Protein AF-A0A7C1S8V1-F1 (afdb_monomer_lite)

pLDDT: mean 83.54, std 17.79, range [35.41, 98.25]

Radius of gyration: 14.95 Å; chains: 1; bounding box: 35×34×37 Å

Sequence (117 aa):
MSIETVVFVGDELSRYRFPDGHPVNSIDRQAVFWAEGLSHLRRHTPKFRILQCGADGLAGDPMADLSYTPAVHARVARELRALADEMCEGRLMAFGGGGYNPGNVAAAWTNTLMALI

Structure (mmCIF, N/CA/C/O backbone):
data_AF-A0A7C1S8V1-F1
#
_entry.id   AF-A0A7C1S8V1-F1
#
loop_
_atom_site.group_PDB
_atom_site.id
_atom_site.type_symbol
_atom_site.label_atom_id
_atom_site.label_alt_id
_atom_site.label_comp_id
_atom_site.label_asym_id
_atom_site.label_entity_id
_atom_site.label_seq_id
_atom_site.pdbx_PDB_ins_code
_atom_site.Cartn_x
_atom_site.Cartn_y
_atom_site.Cartn_z
_atom_site.occupancy
_atom_site.B_iso_or_equiv
_atom_site.auth_seq_id
_atom_site.auth_comp_id
_atom_site.auth_asym_id
_atom_site.auth_atom_id
_atom_site.pdbx_PDB_model_num
ATOM 1 N N . MET A 1 1 ? -26.436 2.098 18.302 1.00 44.94 1 MET A N 1
ATOM 2 C CA . MET A 1 1 ? -25.146 2.432 17.666 1.00 44.94 1 MET A CA 1
ATOM 3 C C . MET A 1 1 ? -25.259 1.994 16.214 1.00 44.94 1 MET A C 1
ATOM 5 O O . MET A 1 1 ? -25.303 0.796 15.971 1.00 44.94 1 MET A O 1
ATOM 9 N N . SER A 1 2 ? -25.487 2.916 15.277 1.00 39.84 2 SER A N 1
ATOM 10 C CA . SER A 1 2 ? -25.595 2.574 13.853 1.00 39.84 2 SER A CA 1
ATOM 11 C C . SER A 1 2 ? -24.195 2.320 13.307 1.0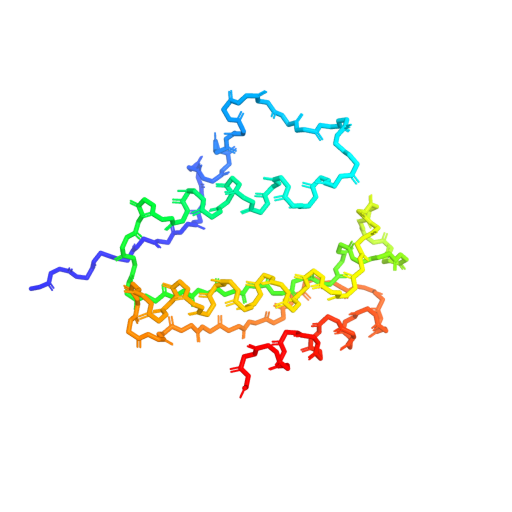0 39.84 2 SER A C 1
ATOM 13 O O . SER A 1 2 ? -23.321 3.178 13.419 1.00 39.84 2 SER A O 1
ATOM 15 N N . ILE A 1 3 ? -23.959 1.128 12.764 1.00 41.34 3 ILE A N 1
ATOM 16 C CA . ILE A 1 3 ? -22.737 0.841 12.017 1.00 41.34 3 ILE A CA 1
ATOM 17 C C . ILE A 1 3 ? -22.940 1.450 10.634 1.00 41.34 3 ILE A C 1
ATOM 19 O O . ILE A 1 3 ? -23.680 0.911 9.818 1.00 41.34 3 ILE A O 1
ATOM 23 N N . GLU A 1 4 ? -22.328 2.604 10.395 1.00 40.31 4 GLU A N 1
ATOM 24 C CA . GLU A 1 4 ? -22.228 3.161 9.053 1.00 40.31 4 GLU A CA 1
ATOM 25 C C . GLU A 1 4 ? -21.098 2.420 8.333 1.00 40.31 4 GLU A C 1
ATOM 27 O O . GLU A 1 4 ? -19.908 2.650 8.562 1.00 40.31 4 GLU A O 1
ATOM 32 N N . THR A 1 5 ? -21.470 1.433 7.524 1.00 41.34 5 THR A N 1
ATOM 33 C CA . THR A 1 5 ? -20.541 0.791 6.599 1.00 41.34 5 THR A CA 1
ATOM 34 C C . THR A 1 5 ? -20.454 1.661 5.352 1.00 41.34 5 THR A C 1
ATOM 36 O O . THR A 1 5 ? -21.321 1.596 4.487 1.00 41.34 5 THR A O 1
ATOM 39 N N . VAL A 1 6 ? -19.401 2.472 5.247 1.00 46.97 6 VAL A N 1
ATOM 40 C CA . VAL A 1 6 ? -19.077 3.171 3.998 1.00 46.97 6 VAL A CA 1
ATOM 41 C C . VAL A 1 6 ? -18.277 2.211 3.126 1.00 46.97 6 VAL A C 1
ATOM 43 O O . VAL A 1 6 ? -17.082 1.997 3.331 1.00 46.97 6 VAL A O 1
ATOM 46 N N . VAL A 1 7 ? -18.969 1.573 2.187 1.00 42.88 7 VAL A N 1
ATOM 47 C CA . VAL A 1 7 ? -18.355 0.787 1.118 1.00 42.88 7 VAL A CA 1
ATOM 48 C C . VAL A 1 7 ? -18.106 1.730 -0.053 1.00 42.88 7 VAL A C 1
ATOM 50 O O . VAL A 1 7 ? -19.050 2.168 -0.704 1.00 42.88 7 VAL A O 1
ATOM 53 N N . PHE A 1 8 ? -16.843 2.029 -0.353 1.00 49.69 8 PHE A N 1
ATOM 54 C CA . PHE A 1 8 ? -16.492 2.721 -1.591 1.00 49.69 8 PHE A CA 1
ATOM 55 C C . PHE A 1 8 ? -16.513 1.733 -2.761 1.00 49.69 8 PHE A C 1
ATOM 57 O O . PHE A 1 8 ? -15.482 1.208 -3.173 1.00 49.69 8 PHE A O 1
ATOM 64 N N . VAL A 1 9 ? -17.707 1.444 -3.273 1.00 44.56 9 VAL A N 1
ATOM 65 C CA . VAL A 1 9 ? -17.910 0.691 -4.515 1.00 44.56 9 VAL A CA 1
ATOM 66 C C . VAL A 1 9 ? -19.060 1.363 -5.264 1.00 44.56 9 VAL A C 1
ATOM 68 O O . VAL A 1 9 ? -20.211 1.255 -4.853 1.00 44.56 9 VAL A O 1
ATOM 71 N N . GLY A 1 10 ? -18.750 2.098 -6.337 1.00 35.41 10 GLY A N 1
ATOM 72 C CA . GLY A 1 10 ? -19.748 2.809 -7.147 1.00 35.41 10 GLY A CA 1
ATOM 73 C C . GLY A 1 10 ? -19.476 4.305 -7.344 1.00 35.41 10 GLY A C 1
ATOM 74 O O . GLY A 1 10 ? -18.390 4.800 -7.045 1.00 35.41 10 GLY A O 1
ATOM 75 N N . ASP A 1 11 ? -20.483 4.995 -7.888 1.00 42.88 11 ASP A N 1
ATOM 76 C CA . ASP A 1 11 ? -20.446 6.290 -8.592 1.00 42.88 11 ASP A CA 1
ATOM 77 C C . ASP A 1 11 ? -19.663 7.439 -7.918 1.00 42.88 11 ASP A C 1
ATOM 79 O O . ASP A 1 11 ? -19.172 8.332 -8.600 1.00 42.88 11 ASP A O 1
ATOM 83 N N . GLU A 1 12 ? -19.502 7.444 -6.595 1.00 51.12 12 GLU A N 1
ATOM 84 C CA . GLU A 1 12 ? -18.687 8.457 -5.909 1.00 51.12 12 GLU A CA 1
ATOM 85 C C . GLU A 1 12 ? -17.189 8.300 -6.182 1.00 51.12 12 GLU A C 1
ATOM 87 O O . GLU A 1 12 ? -16.507 9.301 -6.392 1.00 51.12 12 GLU A O 1
ATOM 92 N N . LEU A 1 13 ? -16.673 7.067 -6.253 1.00 51.03 13 LEU A N 1
ATOM 93 C CA . LEU A 1 13 ? -15.262 6.834 -6.572 1.00 51.03 13 LEU A CA 1
ATOM 94 C C . LEU A 1 13 ? -14.993 7.003 -8.076 1.00 51.03 13 LEU A C 1
ATOM 96 O O . LEU A 1 13 ? -13.904 7.420 -8.456 1.00 51.03 13 LEU A O 1
ATOM 100 N N . SER A 1 14 ? -15.993 6.742 -8.932 1.00 50.19 14 SER A N 1
ATOM 101 C CA . SER A 1 14 ? -15.900 7.030 -10.375 1.00 50.19 14 SER A CA 1
ATOM 102 C C . SER A 1 14 ? -15.948 8.535 -10.672 1.00 50.19 14 SER A C 1
ATOM 104 O O . SER A 1 14 ? -15.372 8.997 -11.660 1.00 50.19 14 SER A O 1
ATOM 106 N N . ARG A 1 15 ? -16.624 9.314 -9.815 1.00 54.25 15 ARG A N 1
ATOM 107 C CA . ARG A 1 15 ? -16.696 10.781 -9.880 1.00 54.25 15 ARG A CA 1
ATOM 108 C C . ARG A 1 15 ? -15.594 11.476 -9.098 1.00 54.25 15 ARG A C 1
ATOM 110 O O . ARG A 1 15 ? -15.410 12.675 -9.313 1.00 54.25 15 ARG A O 1
ATOM 117 N N . TYR A 1 16 ? -14.882 10.768 -8.218 1.00 57.53 16 TYR A N 1
ATOM 118 C CA . TYR A 1 16 ? -13.711 11.308 -7.547 1.00 57.53 16 TYR A CA 1
ATOM 119 C C . TYR A 1 16 ? -12.677 11.677 -8.608 1.00 57.53 16 TYR A C 1
ATOM 121 O O . TYR A 1 16 ? -12.045 10.839 -9.248 1.00 57.53 16 TYR A O 1
ATOM 129 N N . ARG A 1 17 ? -12.577 12.980 -8.837 1.00 56.41 17 ARG A N 1
ATOM 130 C CA . ARG A 1 17 ? -11.627 13.604 -9.742 1.00 56.41 17 ARG A CA 1
ATOM 131 C C . ARG A 1 17 ? -10.597 14.307 -8.887 1.00 56.41 17 ARG A C 1
ATOM 133 O O . ARG A 1 17 ? -10.934 14.854 -7.840 1.00 56.41 17 ARG A O 1
ATOM 140 N N . PHE A 1 18 ? -9.368 14.348 -9.382 1.00 62.53 18 PHE A N 1
ATOM 141 C CA . PHE A 1 18 ? -8.384 15.301 -8.893 1.00 62.53 18 PHE A CA 1
ATOM 142 C C . PHE A 1 18 ? -8.997 16.700 -9.020 1.00 62.53 18 PHE A C 1
ATOM 144 O O . PHE A 1 18 ? -9.311 17.084 -10.152 1.00 62.53 18 PHE A O 1
ATOM 151 N N . PRO A 1 19 ? -9.215 17.435 -7.913 1.00 65.00 19 PRO A N 1
ATOM 152 C CA . PRO A 1 19 ? -9.867 18.745 -7.953 1.00 65.00 19 PRO A CA 1
ATOM 153 C C . PRO A 1 19 ? -9.172 19.700 -8.931 1.00 65.00 19 PRO A C 1
ATOM 155 O O . PRO A 1 19 ? -9.836 20.412 -9.679 1.00 65.00 19 PRO A O 1
ATOM 158 N N . ASP A 1 20 ? -7.841 19.605 -8.994 1.00 68.00 20 ASP A N 1
ATOM 159 C CA . ASP A 1 20 ? -6.966 20.405 -9.856 1.00 68.00 20 ASP A CA 1
ATOM 160 C C . ASP A 1 20 ? -6.574 19.692 -11.171 1.00 68.00 20 ASP A C 1
ATOM 162 O O . ASP A 1 20 ? -5.685 20.138 -11.897 1.00 68.00 20 ASP A O 1
ATOM 166 N N . GLY A 1 21 ? -7.235 18.578 -11.506 1.00 64.12 21 GLY A N 1
ATOM 167 C CA . GLY A 1 21 ? -6.915 17.745 -12.668 1.00 64.12 21 GLY A CA 1
ATOM 168 C C . GLY A 1 21 ? -5.769 16.754 -12.429 1.00 64.12 21 GLY A C 1
ATOM 169 O O . GLY A 1 21 ? -5.044 16.808 -11.437 1.00 64.12 21 GLY A O 1
ATOM 170 N N . HIS A 1 22 ? -5.624 15.777 -13.331 1.00 63.34 22 HIS A N 1
ATOM 171 C CA . HIS A 1 22 ? -4.594 14.752 -13.169 1.00 63.34 22 HIS A CA 1
ATOM 172 C C . HIS A 1 22 ? -3.189 15.349 -13.328 1.00 63.34 22 HIS A C 1
ATOM 174 O O . HIS A 1 22 ? -2.926 16.032 -14.323 1.00 63.34 22 HIS A O 1
ATOM 180 N N . PRO A 1 23 ? -2.245 15.013 -12.433 1.00 67.44 23 PRO A N 1
ATOM 181 C CA . PRO A 1 23 ? -0.854 15.446 -12.516 1.00 67.44 23 PRO A CA 1
ATOM 182 C C . PRO A 1 23 ? -0.101 14.648 -13.597 1.00 67.44 23 PRO A C 1
ATOM 184 O O . PRO A 1 23 ? 0.868 13.942 -13.318 1.00 67.44 23 PRO A O 1
ATOM 187 N N . VAL A 1 24 ? -0.548 14.736 -14.853 1.00 64.62 24 VAL A N 1
ATOM 188 C CA . VAL A 1 24 ? 0.001 13.971 -15.986 1.00 64.62 24 VAL A CA 1
ATOM 189 C C . VAL A 1 24 ? 1.466 14.314 -16.266 1.00 64.62 24 VAL A C 1
ATOM 191 O O . VAL A 1 24 ? 2.192 13.478 -16.788 1.00 64.62 24 VAL A O 1
ATOM 194 N N . ASN A 1 25 ? 1.942 15.482 -15.833 1.00 62.75 25 ASN A N 1
ATOM 195 C CA . ASN A 1 25 ? 3.328 15.926 -16.017 1.00 62.75 25 ASN A CA 1
ATOM 196 C C . ASN A 1 25 ? 4.183 15.826 -14.737 1.00 62.75 25 ASN A C 1
ATOM 198 O O . ASN A 1 25 ? 5.286 16.363 -14.700 1.00 62.75 25 ASN A O 1
ATOM 202 N N . SER A 1 26 ? 3.690 15.168 -13.678 1.00 60.88 26 SER A N 1
ATOM 203 C CA . SER A 1 26 ? 4.483 14.927 -12.464 1.00 60.88 26 SER A CA 1
ATOM 204 C C . SER A 1 26 ? 5.551 13.857 -12.707 1.00 60.88 26 SER A C 1
ATOM 206 O O . SER A 1 26 ? 5.250 12.804 -13.269 1.00 60.88 26 SER A O 1
ATOM 208 N N . ILE A 1 27 ? 6.775 14.106 -12.226 1.00 67.81 27 ILE A N 1
ATOM 209 C CA . ILE A 1 27 ? 7.868 13.116 -12.186 1.00 67.81 27 ILE A CA 1
ATOM 210 C C . ILE A 1 27 ? 7.509 11.949 -11.248 1.00 67.81 27 ILE A C 1
ATOM 212 O O . ILE A 1 27 ? 7.927 10.820 -11.484 1.00 67.81 27 ILE A O 1
ATOM 216 N N . ASP A 1 28 ? 6.685 12.201 -10.227 1.00 78.88 28 ASP A N 1
ATOM 217 C CA . ASP A 1 28 ? 6.205 11.192 -9.283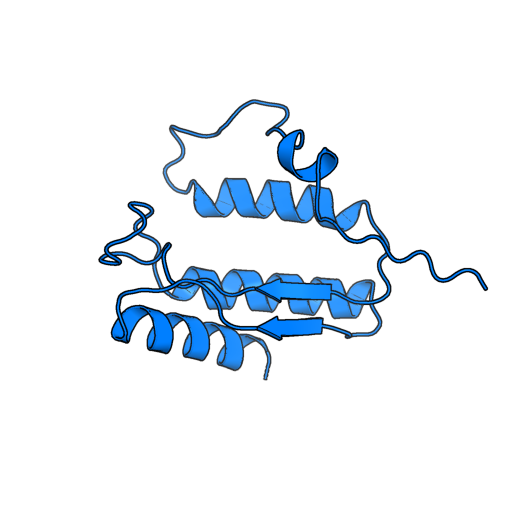 1.00 78.88 28 ASP A CA 1
ATOM 218 C C . ASP A 1 28 ? 4.672 11.202 -9.237 1.00 78.88 28 ASP A C 1
ATOM 220 O O . ASP A 1 28 ? 4.031 11.724 -8.318 1.00 78.88 28 ASP A O 1
ATOM 224 N N . ARG A 1 29 ? 4.059 10.680 -10.306 1.00 80.19 29 ARG A N 1
ATOM 225 C CA . ARG A 1 29 ? 2.596 10.575 -10.416 1.00 80.19 29 ARG A CA 1
ATOM 226 C C . ARG A 1 29 ? 2.019 9.805 -9.231 1.00 80.19 29 ARG A C 1
ATOM 228 O O . ARG A 1 29 ? 1.022 10.231 -8.660 1.00 80.19 29 ARG A O 1
ATOM 235 N N . GLN A 1 30 ? 2.663 8.711 -8.833 1.00 86.19 30 GLN A N 1
ATOM 236 C CA . GLN A 1 30 ? 2.177 7.861 -7.753 1.00 86.19 30 GLN A CA 1
ATOM 237 C C . GLN A 1 30 ? 2.080 8.624 -6.431 1.00 86.19 30 GLN A C 1
ATOM 239 O O . GLN A 1 30 ? 1.037 8.561 -5.783 1.00 86.19 30 GLN A O 1
ATOM 244 N N . ALA A 1 31 ? 3.116 9.379 -6.052 1.00 85.50 31 ALA A N 1
ATOM 245 C CA . ALA A 1 31 ? 3.102 10.128 -4.803 1.00 85.50 31 ALA A CA 1
ATOM 246 C C . ALA A 1 31 ? 1.997 11.185 -4.770 1.00 85.50 31 ALA A C 1
ATOM 248 O O . ALA A 1 31 ? 1.361 11.358 -3.731 1.00 85.50 31 ALA A O 1
ATOM 249 N N . VAL A 1 32 ? 1.743 11.867 -5.893 1.00 84.94 32 VAL A N 1
ATOM 250 C CA . VAL A 1 32 ? 0.663 12.862 -5.976 1.00 84.94 32 VAL A CA 1
ATOM 251 C C . VAL A 1 32 ? -0.704 12.189 -5.864 1.00 84.94 32 VAL A C 1
ATOM 253 O O . VAL A 1 32 ? -1.545 12.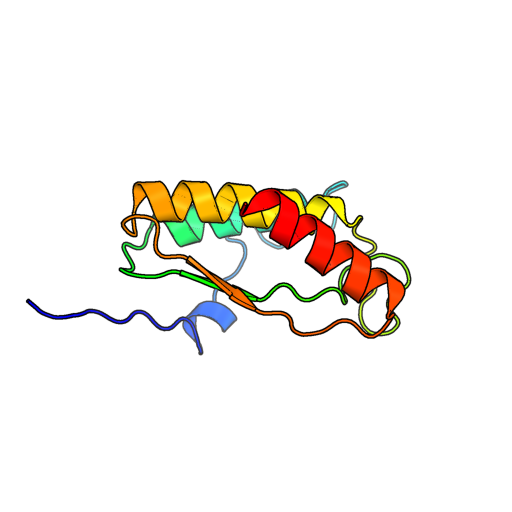643 -5.090 1.00 84.94 32 VAL A O 1
ATOM 256 N N . PHE A 1 33 ? -0.915 11.073 -6.572 1.00 83.75 33 PHE A N 1
ATOM 257 C CA . PHE A 1 33 ? -2.142 10.281 -6.446 1.00 83.75 33 PHE A CA 1
ATOM 258 C C . PHE A 1 33 ? -2.368 9.807 -5.011 1.00 83.75 33 PHE A C 1
ATOM 260 O O . PHE A 1 33 ? -3.481 9.878 -4.495 1.00 83.75 33 PHE A O 1
ATOM 267 N N . TRP A 1 34 ? -1.306 9.343 -4.358 1.00 88.25 34 TRP A N 1
ATOM 268 C CA . TRP A 1 34 ? -1.375 8.843 -2.998 1.00 88.25 34 TRP A CA 1
ATOM 269 C C . TRP A 1 34 ? -1.671 9.945 -1.976 1.00 88.25 34 TRP A C 1
ATOM 271 O O . TRP A 1 34 ? -2.493 9.740 -1.086 1.00 88.25 34 TRP A O 1
ATOM 281 N N . ALA A 1 35 ? -1.064 11.125 -2.121 1.00 87.62 35 ALA A N 1
ATOM 282 C CA . ALA A 1 35 ? -1.327 12.269 -1.249 1.00 87.62 35 ALA A CA 1
ATOM 283 C C . ALA A 1 35 ? -2.796 12.719 -1.322 1.00 87.62 35 ALA A C 1
ATOM 285 O O . ALA A 1 35 ? -3.432 12.939 -0.289 1.00 87.62 35 ALA A O 1
ATOM 286 N N . GLU A 1 36 ? -3.348 12.794 -2.534 1.00 83.62 36 GLU A N 1
ATOM 287 C CA . GLU A 1 36 ? -4.750 13.158 -2.748 1.00 83.62 36 GLU A CA 1
ATOM 288 C C . GLU A 1 36 ? -5.691 12.063 -2.216 1.00 83.62 36 GLU A C 1
ATOM 290 O O . GLU A 1 36 ? -6.617 12.346 -1.454 1.00 83.62 36 GLU A O 1
ATOM 295 N N . GLY A 1 37 ? -5.363 10.790 -2.467 1.00 84.12 37 GLY A N 1
ATOM 296 C CA . GLY A 1 37 ? -6.060 9.648 -1.875 1.00 84.12 37 GLY A CA 1
ATOM 297 C C . GLY A 1 37 ? -6.060 9.668 -0.342 1.00 84.12 37 GLY A C 1
ATOM 298 O O . GLY A 1 37 ? -7.098 9.449 0.275 1.00 84.12 37 GLY A O 1
ATOM 299 N N . LEU A 1 38 ? -4.938 9.992 0.304 1.00 88.06 38 LEU A N 1
ATOM 300 C CA . LEU A 1 38 ? -4.870 10.134 1.761 1.00 88.06 38 LEU A CA 1
ATOM 301 C C . LEU A 1 38 ? -5.720 11.294 2.281 1.00 88.06 38 LEU A C 1
ATOM 303 O O . LEU A 1 38 ? -6.424 11.127 3.279 1.00 88.06 38 LEU A O 1
ATOM 307 N N . SER A 1 39 ? -5.680 12.448 1.609 1.00 87.44 39 SER A N 1
ATOM 308 C CA . SER A 1 39 ? -6.542 13.595 1.921 1.00 87.44 39 SER A CA 1
ATOM 309 C C . SER A 1 39 ? -8.017 13.199 1.865 1.00 87.44 39 SER A C 1
ATOM 311 O O . SER A 1 39 ? -8.789 13.527 2.768 1.00 87.44 39 SER A O 1
ATOM 313 N N . HIS A 1 40 ? -8.405 12.429 0.845 1.00 83.62 40 HIS A N 1
ATOM 314 C CA . HIS A 1 40 ? -9.742 11.862 0.734 1.00 83.62 40 HIS A CA 1
ATOM 315 C C . HIS A 1 40 ? -10.069 10.914 1.889 1.00 83.62 40 HIS A C 1
ATOM 317 O O . HIS A 1 40 ? -11.033 11.145 2.617 1.00 83.62 40 HIS A O 1
ATOM 323 N N . LEU A 1 41 ? -9.226 9.912 2.133 1.00 85.94 41 LEU A N 1
ATOM 324 C CA . LEU A 1 41 ? -9.429 8.910 3.180 1.00 85.94 41 LEU A CA 1
ATOM 325 C C . LEU A 1 41 ? -9.512 9.494 4.598 1.00 85.94 41 LEU A C 1
ATOM 327 O O . LEU A 1 41 ? -10.128 8.869 5.461 1.00 85.94 41 LEU A O 1
ATOM 331 N N . ARG A 1 42 ? -8.891 10.651 4.864 1.00 89.25 42 ARG A N 1
ATOM 332 C CA . ARG A 1 42 ? -8.944 11.340 6.168 1.00 89.25 42 ARG A CA 1
ATOM 333 C C . ARG A 1 42 ? -10.282 12.022 6.451 1.00 89.25 42 ARG A C 1
ATOM 335 O O . ARG A 1 42 ? -10.577 12.295 7.610 1.00 89.25 42 ARG A O 1
ATOM 342 N N . ARG A 1 43 ? -11.111 12.271 5.433 1.00 86.94 43 ARG A N 1
ATOM 343 C CA . ARG A 1 43 ? -12.447 12.872 5.610 1.00 86.94 43 ARG A CA 1
ATOM 344 C C . ARG A 1 43 ? -13.500 11.880 6.109 1.00 86.94 43 ARG A C 1
ATOM 346 O O . ARG A 1 43 ? -14.627 12.282 6.376 1.00 86.94 43 ARG A O 1
ATOM 353 N N . HIS A 1 44 ? -13.138 10.606 6.250 1.00 82.44 44 HIS A N 1
ATOM 354 C CA . HIS A 1 44 ? -14.052 9.526 6.607 1.00 82.44 44 HIS A CA 1
ATOM 355 C C . HIS A 1 44 ? -13.569 8.779 7.853 1.00 82.44 44 HIS A C 1
ATOM 357 O O . HIS A 1 44 ? -12.370 8.588 8.054 1.00 82.44 44 HIS A O 1
ATOM 363 N N . THR A 1 45 ? -14.510 8.303 8.670 1.00 85.31 45 THR A N 1
ATOM 364 C CA . THR A 1 45 ? -14.255 7.623 9.954 1.00 85.31 45 THR A CA 1
ATOM 365 C C . THR A 1 45 ? -14.720 6.157 9.939 1.00 85.31 45 THR A C 1
ATOM 367 O O . THR A 1 45 ? -15.543 5.748 10.766 1.00 85.31 45 THR A O 1
ATOM 370 N N . PRO A 1 46 ? -14.222 5.321 9.003 1.00 86.19 46 PRO A N 1
ATOM 371 C CA . PRO A 1 46 ? -14.647 3.932 8.924 1.00 86.19 46 PRO A CA 1
ATOM 372 C C . PRO A 1 46 ? -14.178 3.151 10.153 1.00 86.19 46 PRO A C 1
ATOM 374 O O . PRO A 1 46 ? -13.149 3.449 10.759 1.00 86.19 46 PRO A O 1
ATOM 377 N N . LYS A 1 47 ? -14.897 2.081 10.497 1.00 89.31 47 LYS A N 1
ATOM 378 C CA . LYS A 1 47 ? -14.468 1.164 11.564 1.00 89.31 47 LYS A CA 1
ATOM 379 C C . LYS A 1 47 ? -13.428 0.147 11.107 1.00 89.31 47 LYS A C 1
ATOM 381 O O . LYS A 1 47 ? -12.853 -0.518 11.958 1.00 89.31 47 LYS A O 1
ATOM 386 N N . PHE A 1 48 ? -13.185 0.025 9.806 1.00 89.00 48 PHE A N 1
ATOM 387 C CA . PHE A 1 48 ? -12.288 -0.962 9.220 1.00 89.00 48 PHE A CA 1
ATOM 388 C C . PHE A 1 48 ? -1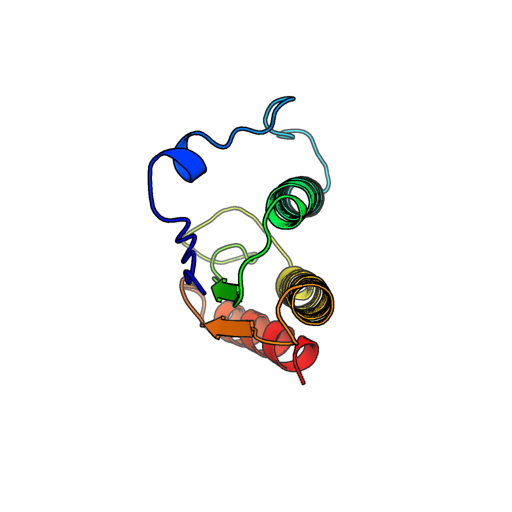1.762 -0.471 7.870 1.00 89.00 48 PHE A C 1
ATOM 390 O O . PHE A 1 48 ? -12.484 0.224 7.155 1.00 89.00 48 PHE A O 1
ATOM 397 N N . ARG A 1 49 ? -10.537 -0.854 7.500 1.00 89.69 49 ARG A N 1
ATOM 398 C CA . ARG A 1 49 ? -9.941 -0.545 6.191 1.00 89.69 49 ARG A CA 1
ATOM 399 C C . ARG A 1 49 ? -9.557 -1.818 5.444 1.00 89.69 49 ARG A C 1
ATOM 401 O O . ARG A 1 49 ? -9.056 -2.767 6.040 1.00 89.69 49 ARG A O 1
ATOM 408 N N . ILE A 1 50 ? -9.760 -1.808 4.129 1.00 92.00 50 ILE A N 1
ATOM 409 C CA . ILE A 1 50 ? -9.327 -2.869 3.216 1.00 92.00 50 ILE A CA 1
ATOM 410 C C . ILE A 1 50 ? -8.285 -2.283 2.268 1.00 92.00 50 ILE A C 1
ATOM 412 O O . ILE A 1 50 ? -8.528 -1.251 1.645 1.00 92.00 50 ILE A O 1
ATOM 416 N N . LEU A 1 51 ? -7.141 -2.949 2.152 1.00 92.25 51 LEU A N 1
ATOM 417 C CA . LEU A 1 51 ? -6.093 -2.632 1.192 1.00 92.25 51 LEU A CA 1
ATOM 418 C C . LEU A 1 51 ? -5.994 -3.761 0.163 1.00 92.25 51 LEU A C 1
ATOM 420 O O . LEU A 1 51 ? -5.697 -4.900 0.508 1.00 92.25 51 LEU A O 1
ATOM 424 N N . GLN A 1 52 ? -6.211 -3.439 -1.107 1.00 92.62 52 GLN A N 1
ATOM 425 C CA . GLN A 1 52 ? -6.014 -4.357 -2.224 1.00 92.62 52 GLN A CA 1
ATOM 426 C C . GLN A 1 52 ? -4.664 -4.028 -2.883 1.00 92.62 52 GLN A C 1
ATOM 428 O O . GLN A 1 52 ? -4.486 -2.958 -3.458 1.00 92.62 52 GLN A O 1
ATOM 433 N N . CYS A 1 53 ? -3.678 -4.915 -2.747 1.00 92.06 53 CYS A N 1
ATOM 434 C CA . CYS A 1 53 ? -2.307 -4.710 -3.221 1.00 92.06 53 CYS A CA 1
ATOM 435 C C . CYS A 1 53 ? -2.091 -5.302 -4.620 1.00 92.06 53 CYS A C 1
ATOM 437 O O . CYS A 1 53 ? -1.439 -6.336 -4.758 1.00 92.06 53 CYS A O 1
ATOM 439 N N . GLY A 1 54 ? -2.636 -4.659 -5.656 1.00 94.50 54 GLY A N 1
ATOM 440 C CA . GLY A 1 54 ? -2.390 -5.044 -7.051 1.00 94.50 54 GLY A CA 1
ATOM 441 C C . GLY A 1 54 ? -0.950 -4.739 -7.473 1.00 94.50 54 GLY A C 1
ATOM 442 O O . GLY A 1 54 ? -0.480 -3.623 -7.279 1.00 94.50 54 GLY A O 1
ATOM 443 N N . ALA A 1 55 ? -0.249 -5.733 -8.012 1.00 96.75 55 ALA A N 1
ATOM 444 C CA . ALA A 1 55 ? 1.143 -5.660 -8.453 1.00 96.75 55 ALA A CA 1
ATOM 445 C C . ALA A 1 55 ? 1.300 -5.282 -9.939 1.00 96.75 55 ALA A C 1
ATOM 447 O O . ALA A 1 55 ? 2.424 -5.174 -10.424 1.00 96.75 55 ALA A O 1
ATOM 448 N N . ASP A 1 56 ? 0.193 -5.082 -10.657 1.00 95.94 56 ASP A N 1
ATOM 449 C CA . ASP A 1 56 ? 0.176 -4.749 -12.086 1.00 95.94 56 ASP A CA 1
ATOM 450 C C . ASP A 1 56 ? 0.722 -3.351 -12.402 1.00 95.94 56 ASP A C 1
ATOM 452 O O . ASP A 1 56 ? 1.166 -3.106 -13.515 1.00 95.94 56 ASP A O 1
ATOM 456 N N . GLY A 1 57 ? 0.787 -2.447 -11.420 1.00 92.94 57 GLY A N 1
ATOM 457 C CA . GLY A 1 57 ? 1.455 -1.154 -11.582 1.00 92.94 57 GLY A CA 1
ATOM 458 C C . GLY A 1 57 ? 2.990 -1.212 -11.576 1.00 92.94 57 GLY A C 1
ATOM 459 O O . GLY A 1 57 ? 3.639 -0.201 -11.859 1.00 92.94 57 GLY A O 1
ATOM 460 N N . LEU A 1 58 ? 3.594 -2.352 -11.225 1.00 95.62 58 LEU A N 1
ATOM 461 C CA . LEU A 1 58 ? 5.048 -2.494 -11.176 1.00 95.62 58 LEU A CA 1
ATOM 462 C C . LEU A 1 58 ? 5.664 -2.563 -12.577 1.00 95.62 58 LEU A C 1
ATOM 464 O O . LEU A 1 58 ? 5.084 -3.112 -13.511 1.00 95.62 58 LEU A O 1
ATOM 468 N N . ALA A 1 59 ? 6.879 -2.027 -12.714 1.00 95.50 59 ALA A N 1
ATOM 469 C CA . ALA A 1 59 ? 7.606 -2.040 -13.979 1.00 95.50 59 ALA A CA 1
ATOM 470 C C . ALA A 1 59 ? 7.727 -3.460 -14.563 1.00 95.50 59 ALA A C 1
ATOM 472 O O . ALA A 1 59 ? 8.062 -4.417 -13.862 1.00 95.50 59 ALA A O 1
ATOM 473 N N . GLY A 1 60 ? 7.454 -3.586 -15.864 1.00 93.69 60 GLY A N 1
ATOM 474 C CA . GLY A 1 60 ? 7.516 -4.862 -16.580 1.00 93.69 60 GLY A CA 1
ATOM 475 C C . GLY A 1 60 ? 6.320 -5.794 -16.359 1.00 93.69 60 GLY A C 1
ATOM 476 O O . GLY A 1 60 ? 6.399 -6.963 -16.744 1.00 93.69 60 GLY A O 1
ATOM 477 N N . ASP A 1 61 ? 5.231 -5.323 -15.745 1.00 96.06 61 ASP A N 1
ATOM 478 C CA . ASP A 1 61 ? 3.953 -6.034 -15.799 1.00 96.06 61 ASP A CA 1
ATOM 479 C C . ASP A 1 61 ? 3.287 -5.849 -17.180 1.00 96.06 61 ASP A C 1
ATOM 481 O O . ASP A 1 61 ? 3.328 -4.750 -17.735 1.00 96.06 61 ASP A O 1
ATOM 485 N N . PRO A 1 62 ? 2.691 -6.897 -17.778 1.00 94.88 62 PRO A N 1
ATOM 486 C CA . PRO A 1 62 ? 2.107 -6.797 -19.115 1.00 94.88 62 PRO A CA 1
ATOM 487 C C . PRO A 1 62 ? 0.772 -6.037 -19.177 1.00 94.88 62 PRO A C 1
ATOM 489 O O . PRO A 1 62 ? 0.331 -5.719 -20.280 1.00 94.88 62 PRO A O 1
ATOM 492 N N . MET A 1 63 ? 0.102 -5.781 -18.047 1.00 91.75 63 MET A N 1
ATOM 493 C CA . MET A 1 63 ? -1.256 -5.217 -18.047 1.00 91.75 63 MET A CA 1
ATOM 494 C C . MET A 1 63 ? -1.318 -3.704 -17.838 1.00 91.75 63 MET A C 1
ATOM 496 O O . MET A 1 63 ? -2.295 -3.088 -18.270 1.00 91.75 63 MET A O 1
ATOM 500 N N . ALA A 1 64 ? -0.313 -3.089 -17.207 1.00 86.38 64 ALA A N 1
ATOM 501 C CA . ALA A 1 64 ? -0.298 -1.646 -16.992 1.00 86.38 64 ALA A CA 1
ATOM 502 C C . ALA A 1 64 ? 1.095 -1.032 -17.194 1.00 86.38 64 ALA A C 1
ATOM 504 O O . ALA A 1 64 ? 2.102 -1.530 -16.700 1.00 86.38 64 ALA A O 1
ATOM 505 N N . ASP A 1 65 ? 1.140 0.114 -17.874 1.00 85.81 65 ASP A N 1
ATOM 506 C CA . ASP A 1 65 ? 2.372 0.868 -18.140 1.00 85.81 65 ASP A CA 1
ATOM 507 C C . ASP A 1 65 ? 2.566 1.999 -17.112 1.00 85.81 65 ASP A C 1
ATOM 509 O O . ASP A 1 65 ? 2.572 3.188 -17.431 1.00 85.81 65 ASP A O 1
ATOM 513 N N . LEU A 1 66 ? 2.623 1.626 -15.827 1.00 88.94 66 LEU A N 1
ATOM 514 C CA . LEU A 1 66 ? 2.787 2.575 -14.712 1.00 88.94 66 LEU A CA 1
ATOM 515 C C . LEU A 1 66 ? 4.227 2.655 -14.193 1.00 88.94 66 LEU A C 1
ATOM 517 O O . LEU A 1 66 ? 4.615 3.674 -13.619 1.00 88.94 66 LEU A O 1
ATOM 521 N N . SER A 1 67 ? 5.026 1.612 -14.434 1.00 91.81 67 SER A N 1
ATOM 522 C CA . SER A 1 67 ? 6.463 1.569 -14.143 1.00 91.81 67 SER A CA 1
ATOM 523 C C . SER A 1 67 ? 6.846 1.879 -12.685 1.00 91.81 67 SER A C 1
ATOM 525 O O . SER A 1 67 ? 7.886 2.483 -12.417 1.00 91.81 67 SER A O 1
ATOM 527 N N . TYR A 1 68 ? 6.035 1.453 -11.712 1.00 93.38 68 TYR A N 1
ATOM 528 C CA . TYR A 1 68 ? 6.351 1.623 -10.292 1.00 93.38 68 TYR A CA 1
ATOM 529 C C . TYR A 1 68 ? 7.446 0.663 -9.817 1.00 93.38 68 TYR A C 1
ATOM 531 O O . TYR A 1 68 ? 7.637 -0.429 -10.355 1.00 93.38 68 TYR A O 1
ATOM 539 N N . THR A 1 69 ? 8.141 1.052 -8.747 1.00 95.06 69 THR A N 1
ATOM 540 C CA . THR A 1 69 ? 9.038 0.152 -8.011 1.00 95.06 69 THR A CA 1
ATOM 541 C C . THR A 1 69 ? 8.281 -0.541 -6.872 1.00 95.06 69 THR A C 1
ATOM 543 O O . THR A 1 69 ? 7.329 0.037 -6.339 1.00 95.06 69 THR A O 1
ATOM 546 N N . PRO A 1 70 ? 8.713 -1.731 -6.407 1.00 96.31 70 PRO A N 1
ATOM 547 C CA . PRO A 1 70 ? 8.065 -2.432 -5.290 1.00 96.31 70 PRO A CA 1
ATOM 548 C C . PRO A 1 70 ? 7.959 -1.618 -3.991 1.00 96.31 70 PRO A C 1
ATOM 550 O O . PRO A 1 70 ? 7.085 -1.886 -3.166 1.00 96.31 70 PRO A O 1
ATOM 553 N N . ALA A 1 71 ? 8.793 -0.585 -3.820 1.00 95.75 71 ALA A N 1
ATOM 554 C CA . ALA A 1 71 ? 8.759 0.313 -2.666 1.00 95.75 71 ALA A CA 1
ATOM 555 C C . ALA A 1 71 ? 7.403 1.021 -2.491 1.00 95.75 71 ALA A C 1
ATOM 557 O O . ALA A 1 71 ? 7.042 1.381 -1.366 1.00 95.75 71 ALA A O 1
ATOM 558 N N . VAL A 1 72 ? 6.629 1.173 -3.574 1.00 94.75 72 VAL A N 1
ATOM 559 C CA . VAL A 1 72 ? 5.275 1.734 -3.532 1.00 94.75 72 VAL A CA 1
ATOM 560 C C . VAL A 1 72 ? 4.357 0.952 -2.591 1.00 94.75 72 VAL A C 1
ATOM 562 O O . VAL A 1 72 ? 3.634 1.546 -1.792 1.00 94.75 72 VAL A O 1
ATOM 565 N N . HIS A 1 73 ? 4.443 -0.380 -2.616 1.00 96.50 73 HIS A N 1
ATOM 566 C CA . HIS A 1 73 ? 3.609 -1.257 -1.801 1.00 96.50 73 HIS A CA 1
ATOM 567 C C . HIS A 1 73 ? 3.918 -1.096 -0.319 1.00 96.50 73 HIS A C 1
ATOM 569 O O . HIS A 1 73 ? 3.006 -0.963 0.496 1.00 96.50 73 HIS A O 1
ATOM 575 N N . ALA A 1 74 ? 5.207 -1.033 0.023 1.00 97.12 74 ALA A N 1
ATOM 576 C CA . ALA A 1 74 ? 5.640 -0.823 1.396 1.00 97.12 74 ALA A CA 1
ATOM 577 C C . ALA A 1 74 ? 5.209 0.559 1.916 1.00 97.12 74 ALA A C 1
ATOM 579 O O . ALA A 1 74 ? 4.784 0.685 3.064 1.00 97.12 74 ALA A O 1
ATOM 580 N N . ARG A 1 75 ? 5.300 1.599 1.074 1.00 96.06 75 ARG A N 1
ATOM 581 C CA . ARG A 1 75 ? 4.858 2.957 1.414 1.00 96.06 75 ARG A CA 1
ATOM 582 C C . ARG A 1 75 ? 3.359 3.000 1.713 1.00 96.06 75 ARG A C 1
ATOM 584 O O . ARG A 1 75 ? 2.976 3.384 2.814 1.00 96.06 75 ARG A O 1
ATOM 591 N N . VAL A 1 76 ? 2.534 2.563 0.762 1.00 95.00 76 VAL A N 1
ATOM 592 C CA . VAL A 1 76 ? 1.067 2.578 0.883 1.00 95.00 76 VAL A CA 1
ATOM 593 C C . VAL A 1 76 ? 0.603 1.756 2.087 1.00 95.00 76 VAL A C 1
ATOM 595 O O . VAL A 1 76 ? -0.236 2.217 2.859 1.00 95.00 76 VAL A O 1
ATOM 598 N N . ALA A 1 77 ? 1.180 0.568 2.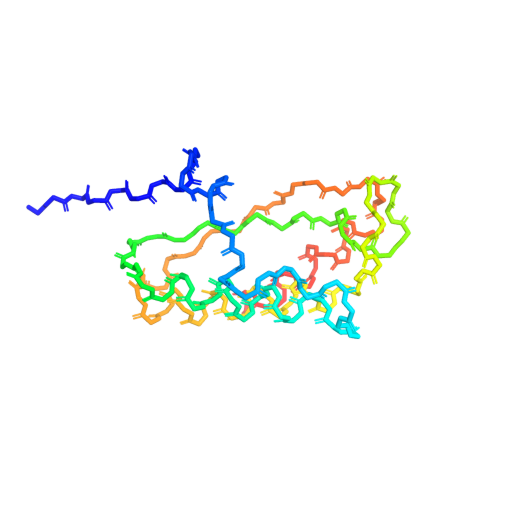293 1.00 96.62 77 ALA A N 1
ATOM 599 C CA . ALA A 1 77 ? 0.830 -0.295 3.417 1.00 96.62 77 ALA A CA 1
ATOM 600 C C . ALA A 1 77 ? 1.159 0.344 4.777 1.00 96.62 77 ALA A C 1
ATOM 602 O O . ALA A 1 77 ? 0.300 0.355 5.659 1.00 96.62 77 ALA A O 1
ATOM 603 N N . ARG A 1 78 ? 2.357 0.931 4.943 1.00 97.56 78 ARG A N 1
ATOM 604 C CA . ARG A 1 78 ? 2.730 1.636 6.185 1.00 97.56 78 ARG A CA 1
ATOM 605 C C . ARG A 1 78 ? 1.805 2.812 6.475 1.00 97.56 78 ARG A C 1
ATOM 607 O O . ARG A 1 78 ? 1.350 2.970 7.604 1.00 97.56 78 ARG A O 1
ATOM 614 N N . GLU A 1 79 ? 1.530 3.631 5.465 1.00 96.38 79 GLU A N 1
ATOM 615 C CA . GLU A 1 79 ? 0.719 4.836 5.639 1.00 96.38 79 GLU A CA 1
ATOM 616 C C . GLU A 1 79 ? -0.755 4.490 5.931 1.00 96.38 79 GLU A C 1
ATOM 618 O O . GLU A 1 79 ? -1.378 5.127 6.781 1.00 96.38 79 GLU A O 1
ATOM 623 N N . LEU A 1 80 ? -1.305 3.425 5.330 1.00 94.81 80 LEU A N 1
ATOM 624 C CA . LEU A 1 80 ? -2.647 2.935 5.676 1.00 94.81 80 LEU A CA 1
ATOM 625 C C . LEU A 1 80 ? -2.732 2.281 7.047 1.00 94.81 80 LEU A C 1
ATOM 627 O O . LEU A 1 80 ? -3.751 2.455 7.713 1.00 94.81 80 LEU A O 1
ATOM 631 N N . ARG A 1 81 ? -1.701 1.543 7.467 1.00 96.44 81 ARG A N 1
ATOM 632 C CA . ARG A 1 81 ? -1.620 0.983 8.821 1.00 96.44 81 ARG A CA 1
ATOM 633 C C . ARG A 1 81 ? -1.653 2.097 9.859 1.00 96.44 81 ARG A C 1
ATOM 635 O O . ARG A 1 81 ? -2.522 2.072 10.719 1.00 96.44 81 ARG A O 1
ATOM 642 N N . ALA A 1 82 ? -0.806 3.117 9.708 1.00 95.88 82 ALA A N 1
ATOM 643 C CA . ALA A 1 82 ? -0.798 4.270 10.608 1.00 95.88 82 ALA A CA 1
ATOM 644 C C . ALA A 1 82 ? -2.173 4.958 10.677 1.00 95.88 82 ALA A C 1
ATOM 646 O O . ALA A 1 82 ? -2.649 5.319 11.751 1.00 95.88 82 ALA A O 1
ATOM 647 N N . LEU A 1 83 ? -2.854 5.087 9.536 1.00 94.25 83 LEU A N 1
ATOM 648 C CA . LEU A 1 83 ? -4.187 5.681 9.485 1.00 94.25 83 LEU A CA 1
ATOM 649 C C . LEU A 1 83 ? -5.278 4.773 10.095 1.00 94.25 83 LEU A C 1
ATOM 651 O O . LEU A 1 83 ? -6.261 5.268 10.647 1.00 94.25 83 LEU A O 1
ATOM 655 N N . ALA A 1 84 ? -5.123 3.449 10.016 1.00 94.88 84 ALA A N 1
ATOM 656 C CA . ALA A 1 84 ? -5.993 2.490 10.694 1.00 94.88 84 ALA A CA 1
ATOM 657 C C . ALA A 1 84 ? -5.773 2.493 12.215 1.00 94.88 84 ALA A C 1
ATOM 659 O O . ALA A 1 84 ? -6.747 2.405 12.962 1.00 94.88 84 ALA A O 1
ATOM 660 N N . ASP A 1 85 ? -4.531 2.643 12.673 1.00 95.56 85 ASP A N 1
ATOM 661 C CA . ASP A 1 85 ? -4.202 2.811 14.091 1.00 95.56 85 ASP A CA 1
ATOM 662 C C . ASP A 1 85 ? -4.856 4.088 14.650 1.00 95.56 85 ASP A C 1
ATOM 664 O O . ASP A 1 85 ? -5.463 4.055 15.719 1.00 95.56 85 ASP A O 1
ATOM 668 N N . GLU A 1 86 ? -4.822 5.186 13.886 1.00 94.75 86 GLU A N 1
ATOM 669 C CA . GLU A 1 86 ? -5.418 6.479 14.253 1.00 94.75 86 GLU A CA 1
ATOM 670 C C . GLU A 1 86 ? -6.959 6.439 14.311 1.00 94.75 86 GLU A C 1
ATOM 672 O O . GLU A 1 86 ? -7.561 6.993 15.230 1.00 94.75 86 GLU A O 1
ATOM 677 N N . MET A 1 87 ? -7.617 5.809 13.329 1.00 91.44 87 MET A N 1
ATOM 678 C CA . MET A 1 87 ? -9.059 6.013 13.092 1.00 91.44 87 MET A CA 1
ATOM 679 C C . MET A 1 87 ? -9.916 4.742 13.165 1.00 91.44 87 MET A C 1
ATOM 681 O O . MET A 1 87 ? -11.143 4.831 13.229 1.00 91.44 87 MET A O 1
ATOM 685 N N . CYS A 1 88 ? -9.300 3.559 13.126 1.00 93.06 88 CYS A N 1
ATOM 686 C CA . CYS A 1 88 ? -9.984 2.272 12.964 1.00 93.06 88 CYS A CA 1
ATOM 687 C C . CYS A 1 88 ? -9.628 1.257 14.061 1.00 93.06 88 CYS A C 1
ATOM 689 O O . CYS A 1 88 ? -9.896 0.071 13.879 1.00 93.06 88 CYS A O 1
ATOM 691 N N . GLU A 1 89 ? -9.037 1.699 15.179 1.00 95.12 89 GLU A N 1
ATOM 692 C CA . GLU A 1 89 ? -8.562 0.827 16.270 1.00 95.12 89 GLU A CA 1
ATOM 693 C C . GLU A 1 89 ? -7.611 -0.273 15.749 1.00 95.12 89 GLU A C 1
ATOM 695 O O . GLU A 1 89 ? -7.722 -1.442 16.116 1.00 95.12 89 GLU A O 1
ATOM 700 N N . GLY A 1 90 ? -6.734 0.089 14.807 1.00 94.75 90 GLY A N 1
ATOM 701 C CA . GLY A 1 90 ? -5.762 -0.817 14.183 1.00 94.75 90 GLY A CA 1
ATOM 702 C C . GLY A 1 90 ? -6.359 -1.825 13.197 1.00 94.75 90 GLY A C 1
ATOM 703 O O . GLY A 1 90 ? -5.656 -2.697 12.687 1.00 94.75 90 GLY A O 1
ATOM 704 N N . ARG A 1 91 ? -7.661 -1.742 12.893 1.00 95.69 91 ARG A N 1
ATOM 705 C CA . ARG A 1 91 ? -8.326 -2.713 12.019 1.00 95.69 91 ARG A CA 1
ATOM 706 C C . ARG A 1 91 ? -8.076 -2.429 10.535 1.00 95.69 91 ARG A C 1
ATOM 708 O O . ARG A 1 91 ? -8.747 -1.596 9.916 1.00 95.69 91 ARG A O 1
ATOM 715 N N . LEU A 1 92 ? -7.142 -3.183 9.965 1.00 95.00 92 LEU A N 1
ATOM 716 C CA . LEU A 1 92 ? -6.777 -3.194 8.550 1.00 95.00 92 LEU A CA 1
ATOM 717 C C . LEU A 1 92 ? -6.675 -4.640 8.054 1.00 95.00 92 LEU A C 1
ATOM 719 O O . LEU A 1 92 ? -6.099 -5.492 8.725 1.00 95.00 92 LEU A O 1
ATOM 723 N N . MET A 1 93 ? -7.181 -4.907 6.853 1.00 95.75 93 MET A N 1
ATOM 724 C CA . MET A 1 93 ? -6.950 -6.168 6.149 1.00 95.75 93 MET A CA 1
ATOM 725 C C . MET A 1 93 ? -6.395 -5.905 4.763 1.00 95.75 93 MET A C 1
ATOM 727 O O . MET A 1 93 ? -6.918 -5.080 4.015 1.00 95.75 93 MET A O 1
ATOM 731 N N . ALA A 1 94 ? -5.322 -6.617 4.439 1.00 95.25 94 ALA A N 1
ATOM 732 C CA . ALA A 1 94 ? -4.683 -6.560 3.140 1.00 95.25 94 ALA A CA 1
ATOM 733 C C . ALA A 1 94 ? -5.015 -7.819 2.334 1.00 95.25 94 ALA A C 1
ATOM 735 O O . ALA A 1 94 ? -4.976 -8.931 2.859 1.00 95.25 94 ALA A O 1
ATOM 736 N N . PHE A 1 95 ? -5.280 -7.637 1.047 1.00 94.88 95 PHE A N 1
ATOM 737 C CA . PHE A 1 95 ? -5.473 -8.701 0.068 1.00 94.88 95 PHE A CA 1
ATOM 738 C C . PHE A 1 95 ? -4.538 -8.490 -1.119 1.00 94.88 95 PHE A C 1
ATOM 740 O O . PHE A 1 95 ? -4.162 -7.358 -1.429 1.00 94.88 95 PHE A O 1
ATOM 747 N N . GLY A 1 96 ? -4.210 -9.570 -1.827 1.00 90.81 96 GLY A N 1
ATOM 748 C CA . GLY A 1 96 ? -3.618 -9.460 -3.159 1.00 90.81 96 GLY A CA 1
ATOM 749 C C . GLY A 1 96 ? -4.620 -8.921 -4.190 1.00 90.81 96 GLY A C 1
ATOM 750 O O . GLY A 1 96 ? -5.754 -8.563 -3.870 1.00 90.81 96 GLY A O 1
ATOM 751 N N . GLY A 1 97 ? -4.221 -8.875 -5.455 1.00 90.19 97 GLY A N 1
ATOM 752 C CA . GLY A 1 97 ? -5.151 -8.757 -6.582 1.00 90.19 97 GLY A CA 1
ATOM 753 C C . GLY A 1 97 ? -4.411 -8.851 -7.901 1.00 90.19 97 GLY A C 1
ATOM 754 O O . GLY A 1 97 ? -3.701 -9.833 -8.087 1.00 90.19 97 GLY A O 1
ATOM 755 N N . GLY A 1 98 ? -4.586 -7.872 -8.796 1.00 92.56 98 GLY A N 1
ATOM 756 C CA . GLY A 1 98 ? -3.914 -7.850 -10.102 1.00 92.56 98 GLY A CA 1
ATOM 757 C C . GLY A 1 98 ? -2.390 -7.980 -10.001 1.00 92.56 98 GLY A C 1
ATOM 758 O O . GLY A 1 98 ? -1.806 -7.782 -8.936 1.00 92.56 98 GLY A O 1
ATOM 759 N N . GLY A 1 99 ? -1.741 -8.338 -11.103 1.00 95.75 99 GLY A N 1
ATOM 760 C CA . GLY A 1 99 ? -0.318 -8.667 -11.144 1.00 95.75 99 GLY A CA 1
ATOM 761 C C . GLY A 1 99 ? -0.104 -9.901 -12.001 1.00 95.75 99 GLY A C 1
ATOM 762 O O . GLY A 1 99 ? -0.487 -11.010 -11.634 1.00 95.75 99 GLY A O 1
ATOM 763 N N . TYR A 1 100 ? 0.487 -9.691 -13.164 1.00 96.81 100 TYR A N 1
ATOM 764 C CA . TYR A 1 100 ? 0.544 -10.667 -14.250 1.00 96.81 100 TYR A CA 1
ATOM 765 C C . TYR A 1 100 ? 1.989 -11.024 -14.607 1.00 96.81 100 TYR A C 1
ATOM 767 O O . TYR A 1 100 ? 2.243 -11.904 -15.427 1.00 96.81 100 TYR A O 1
ATOM 775 N N . ASN A 1 101 ? 2.942 -10.398 -13.917 1.00 96.62 101 ASN A N 1
ATOM 776 C CA . ASN A 1 101 ? 4.310 -10.858 -13.772 1.00 96.62 101 ASN A CA 1
ATOM 777 C C . ASN A 1 101 ? 4.504 -11.514 -12.378 1.00 96.62 101 ASN A C 1
ATOM 779 O O . ASN A 1 101 ? 4.409 -10.822 -11.361 1.00 96.62 101 ASN A O 1
ATOM 783 N N . PRO A 1 102 ? 4.813 -12.827 -12.286 1.00 96.88 102 PRO A N 1
ATOM 784 C CA . PRO A 1 102 ? 4.977 -13.518 -10.999 1.00 96.88 102 PRO A CA 1
ATOM 785 C C . PRO A 1 102 ? 6.050 -12.920 -10.079 1.00 96.88 102 PRO A C 1
ATOM 787 O O . PRO A 1 102 ? 5.890 -12.923 -8.857 1.00 96.88 102 PRO A O 1
ATOM 790 N N . GLY A 1 103 ? 7.131 -12.377 -10.6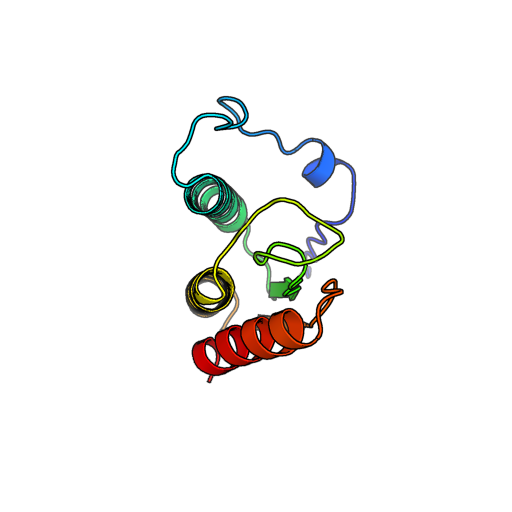50 1.00 97.69 103 GLY A N 1
ATOM 791 C CA . GLY A 1 103 ? 8.175 -11.690 -9.889 1.00 97.69 103 GLY A CA 1
ATOM 792 C C . GLY A 1 103 ? 7.658 -10.400 -9.251 1.00 97.69 103 GLY A C 1
ATOM 793 O O . GLY A 1 103 ? 7.932 -10.140 -8.080 1.00 97.69 103 GLY A O 1
ATOM 794 N N . ASN A 1 104 ? 6.835 -9.645 -9.983 1.00 97.44 104 ASN A N 1
ATOM 795 C CA . ASN A 1 104 ? 6.176 -8.445 -9.467 1.00 97.44 104 ASN A CA 1
ATOM 796 C C . ASN A 1 104 ? 5.183 -8.787 -8.355 1.00 97.44 104 ASN A C 1
ATOM 798 O O . ASN A 1 104 ? 5.200 -8.130 -7.318 1.00 97.44 104 ASN A O 1
ATOM 802 N N . VAL A 1 105 ? 4.385 -9.851 -8.507 1.00 97.75 105 VAL A N 1
ATOM 803 C CA . VAL A 1 105 ? 3.466 -10.320 -7.453 1.00 97.75 105 VAL A CA 1
ATOM 804 C C . VAL A 1 105 ? 4.229 -10.649 -6.167 1.00 97.75 105 VAL A C 1
ATOM 806 O O . VAL A 1 105 ? 3.865 -10.169 -5.090 1.00 97.75 105 VAL A O 1
ATOM 809 N N . ALA A 1 106 ? 5.324 -11.410 -6.269 1.00 97.81 106 ALA A N 1
ATOM 810 C CA . ALA A 1 106 ? 6.158 -11.746 -5.118 1.00 97.81 106 ALA A CA 1
ATOM 811 C C . ALA A 1 106 ? 6.770 -10.495 -4.465 1.00 97.81 106 ALA A C 1
ATOM 813 O O . ALA A 1 106 ? 6.720 -10.346 -3.241 1.00 97.81 106 ALA A O 1
ATOM 814 N N . ALA A 1 107 ? 7.315 -9.577 -5.267 1.00 97.69 107 ALA A N 1
ATOM 815 C CA . ALA A 1 107 ? 7.932 -8.351 -4.774 1.00 97.69 107 ALA A CA 1
ATOM 816 C C . ALA A 1 107 ? 6.913 -7.428 -4.089 1.00 97.69 107 ALA A C 1
ATOM 818 O O . ALA A 1 107 ? 7.178 -6.943 -2.987 1.00 97.69 107 ALA A O 1
ATOM 819 N N . ALA A 1 108 ? 5.747 -7.223 -4.704 1.00 97.31 108 ALA A N 1
ATOM 820 C CA . ALA A 1 108 ? 4.645 -6.444 -4.153 1.00 97.31 108 ALA A CA 1
ATOM 821 C C . ALA A 1 108 ? 4.208 -6.990 -2.792 1.00 97.31 108 ALA A C 1
ATOM 823 O O . ALA A 1 108 ? 4.223 -6.265 -1.797 1.00 97.31 108 ALA A O 1
ATOM 824 N N . TRP A 1 109 ? 3.889 -8.286 -2.728 1.00 97.06 109 TRP A N 1
ATOM 825 C CA . TRP A 1 109 ? 3.357 -8.897 -1.512 1.00 97.06 109 TRP A CA 1
ATOM 826 C C . TRP A 1 109 ? 4.389 -8.963 -0.387 1.00 97.06 109 TRP A C 1
ATOM 828 O O . TRP A 1 109 ? 4.060 -8.687 0.765 1.00 97.06 109 TRP A O 1
ATOM 838 N N . THR A 1 110 ? 5.658 -9.217 -0.717 1.00 97.69 110 THR A N 1
ATOM 839 C CA . THR A 1 110 ? 6.755 -9.166 0.261 1.00 97.69 110 THR A CA 1
ATOM 840 C C . THR A 1 110 ? 6.894 -7.766 0.860 1.00 97.69 110 THR A C 1
ATOM 842 O O . THR A 1 110 ? 6.971 -7.620 2.077 1.00 97.69 110 THR A O 1
ATOM 845 N N . ASN A 1 111 ? 6.866 -6.718 0.029 1.00 98.25 111 ASN A N 1
ATOM 846 C CA . ASN A 1 111 ? 6.958 -5.331 0.491 1.00 98.25 111 ASN A CA 1
ATOM 847 C C . ASN A 1 111 ? 5.744 -4.906 1.332 1.00 98.25 111 ASN A C 1
ATOM 849 O O . ASN A 1 111 ? 5.913 -4.203 2.328 1.00 98.25 111 ASN A O 1
ATOM 853 N N . THR A 1 112 ? 4.536 -5.344 0.965 1.00 97.38 112 THR A N 1
ATOM 854 C CA . THR A 1 112 ? 3.323 -5.129 1.764 1.00 97.38 112 THR A CA 1
ATOM 855 C C . THR A 1 112 ? 3.419 -5.822 3.120 1.00 97.38 112 THR A C 1
ATOM 857 O O . THR A 1 112 ? 3.218 -5.173 4.142 1.00 97.38 112 THR A O 1
ATOM 860 N N . LEU A 1 113 ? 3.737 -7.119 3.158 1.00 96.81 113 LEU A N 1
ATOM 861 C CA . LEU A 1 113 ? 3.788 -7.883 4.407 1.00 96.81 113 LEU A CA 1
ATOM 862 C C . LEU A 1 113 ? 4.840 -7.322 5.365 1.00 96.81 113 LEU A C 1
ATOM 864 O O . LEU A 1 113 ? 4.521 -7.074 6.523 1.00 96.81 113 LEU A O 1
ATOM 868 N N . MET A 1 114 ? 6.046 -7.026 4.871 1.00 97.62 114 MET A N 1
ATOM 869 C CA . MET A 1 114 ? 7.120 -6.423 5.673 1.00 97.62 114 MET A CA 1
ATOM 870 C C . MET A 1 114 ? 6.752 -5.053 6.261 1.00 97.62 114 MET A C 1
ATOM 872 O O . MET A 1 114 ? 7.345 -4.634 7.247 1.00 97.62 114 MET A O 1
ATOM 876 N N . ALA A 1 115 ? 5.803 -4.334 5.658 1.00 97.19 115 ALA A N 1
ATOM 877 C CA . ALA A 1 115 ? 5.298 -3.064 6.176 1.00 97.19 115 ALA A CA 1
ATOM 878 C C . ALA A 1 115 ? 4.202 -3.225 7.249 1.00 97.19 115 ALA A C 1
ATOM 880 O O . ALA A 1 115 ? 3.930 -2.280 7.998 1.00 97.19 115 ALA A O 1
ATOM 881 N N . LEU A 1 116 ? 3.543 -4.385 7.298 1.00 95.31 116 LEU A N 1
ATOM 882 C CA . LEU A 1 116 ? 2.402 -4.646 8.178 1.00 95.31 116 LEU A CA 1
ATOM 883 C C . LEU A 1 116 ? 2.758 -5.468 9.419 1.00 95.31 116 LEU A C 1
ATOM 885 O O . LEU A 1 116 ? 2.036 -5.362 10.410 1.00 95.31 116 LEU A O 1
ATOM 889 N N . ILE A 1 117 ? 3.841 -6.247 9.374 1.00 90.62 117 ILE A N 1
ATOM 890 C CA . ILE A 1 117 ? 4.419 -6.924 10.549 1.00 90.62 117 ILE A CA 1
ATOM 891 C C . ILE A 1 117 ? 5.344 -5.994 11.347 1.00 90.62 117 ILE A C 1
ATOM 893 O O . ILE A 1 117 ? 5.668 -6.362 12.493 1.00 90.62 117 ILE A O 1
#

Foldseek 3Di:
DDQPDDDPDDDVVVPDADPVHQPPVDPCSLVVVVVVVVVVVVVDQHLAEEAEQALCLDPPRPPDPNNDDLLSLLVSLLVVQVVCVVRNVSHYDYDYDHTRDPVSSVSNVVSNVVNSD

Secondary structure (DSSP, 8-state):
---------SHHHHH---TT---TT-TTHHHHHHHHHHHHHHT---S-EEEEE--TTBTT-SS----B-THHHHHHHHHHHHHHHHHSTT-EEEEE----SHHHHHHHHHHHHHHH-